Protein AF-A0A0N0GUN9-F1 (afdb_monome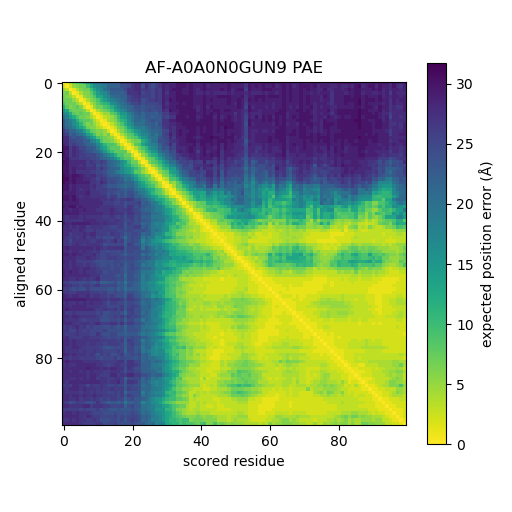r)

Structure (mmCIF, N/CA/C/O backbone):
data_AF-A0A0N0GUN9-F1
#
_entry.id   AF-A0A0N0GUN9-F1
#
loop_
_atom_site.group_PDB
_atom_site.id
_atom_site.type_symbol
_atom_site.label_atom_id
_atom_site.label_alt_id
_atom_site.label_comp_id
_atom_site.label_asym_id
_atom_site.label_entity_id
_atom_site.label_seq_id
_atom_site.pdbx_PDB_ins_code
_atom_site.Cartn_x
_atom_site.Cartn_y
_atom_site.Cartn_z
_atom_site.occupancy
_atom_site.B_iso_or_equiv
_atom_site.auth_seq_id
_atom_site.auth_comp_id
_atom_site.auth_asym_id
_atom_site.auth_atom_id
_atom_site.pdbx_PDB_model_num
ATOM 1 N N . MET A 1 1 ? -29.565 64.578 4.651 1.00 38.81 1 MET A N 1
ATOM 2 C CA . MET A 1 1 ? -28.981 63.357 4.046 1.00 38.81 1 MET A CA 1
ATOM 3 C C . MET A 1 1 ? -28.363 62.572 5.200 1.00 38.81 1 MET A C 1
ATOM 5 O O . MET A 1 1 ? -27.639 63.186 5.963 1.00 38.81 1 MET A O 1
ATOM 9 N N . ARG A 1 2 ? -28.923 61.410 5.585 1.00 40.28 2 ARG A N 1
ATOM 10 C CA . ARG A 1 2 ? -28.385 60.062 5.261 1.00 40.28 2 ARG A CA 1
ATOM 11 C C . ARG A 1 2 ? -26.899 59.943 5.673 1.00 40.28 2 ARG A C 1
ATOM 13 O O . ARG A 1 2 ? -26.120 60.706 5.135 1.00 40.28 2 ARG A O 1
ATOM 20 N N . GLN A 1 3 ? -26.416 59.060 6.549 1.00 40.88 3 GLN A N 1
ATOM 21 C CA . GLN A 1 3 ? -26.923 57.840 7.192 1.00 40.88 3 GLN A CA 1
ATOM 22 C C . GLN A 1 3 ? -26.069 57.506 8.445 1.00 40.88 3 GLN A C 1
ATOM 24 O O . GLN A 1 3 ? -24.990 58.060 8.631 1.00 40.88 3 GLN A O 1
ATOM 29 N N . LEU A 1 4 ? -26.598 56.573 9.250 1.00 41.38 4 LEU A N 1
ATOM 30 C CA . LEU A 1 4 ? -25.962 55.675 10.237 1.00 41.38 4 LEU A CA 1
ATOM 31 C C . LEU A 1 4 ? -24.600 55.104 9.756 1.00 41.38 4 LEU A C 1
ATOM 33 O O . LEU A 1 4 ? -24.350 55.101 8.557 1.00 41.38 4 LEU A O 1
ATOM 37 N N . VAL A 1 5 ? -23.673 54.631 10.606 1.00 39.78 5 VAL A N 1
ATOM 38 C CA . VAL A 1 5 ? -23.642 53.310 11.295 1.00 39.78 5 VAL A CA 1
ATOM 39 C C . VAL A 1 5 ? -22.558 53.376 12.396 1.00 39.78 5 VAL A C 1
ATOM 41 O O . VAL A 1 5 ? -21.429 53.764 12.122 1.00 39.78 5 VAL A O 1
ATOM 44 N N . ALA A 1 6 ? -22.940 53.316 13.675 1.00 42.62 6 ALA A N 1
ATOM 45 C CA . ALA A 1 6 ? -22.843 52.174 14.605 1.00 42.62 6 ALA A CA 1
ATOM 46 C C . ALA A 1 6 ? -21.421 51.625 14.861 1.00 42.62 6 ALA A C 1
ATOM 48 O O . ALA A 1 6 ? -20.756 51.096 13.976 1.00 42.62 6 ALA A O 1
ATOM 49 N N . ALA A 1 7 ? -21.002 51.743 16.124 1.00 40.94 7 ALA A N 1
ATOM 50 C CA . ALA A 1 7 ? -19.755 51.241 16.681 1.00 40.94 7 ALA A CA 1
ATOM 51 C C . ALA A 1 7 ? -19.657 49.709 16.581 1.00 40.94 7 ALA A C 1
ATOM 53 O O . ALA A 1 7 ? -20.554 48.996 17.032 1.00 40.94 7 ALA A O 1
ATOM 54 N N . SER A 1 8 ? -18.543 49.207 16.042 1.00 39.06 8 SER A N 1
ATOM 55 C CA . SER A 1 8 ? -18.182 47.792 16.137 1.00 39.06 8 SER A CA 1
ATOM 56 C C . SER A 1 8 ? -17.866 47.446 17.587 1.00 39.06 8 SER A C 1
ATOM 58 O O . SER A 1 8 ? -16.820 47.815 18.122 1.00 39.06 8 SER A O 1
ATOM 60 N N . ALA A 1 9 ? -18.797 46.739 18.220 1.00 43.03 9 ALA A N 1
ATOM 61 C CA . ALA A 1 9 ? -18.588 46.068 19.487 1.00 43.03 9 ALA A CA 1
ATOM 62 C C . ALA A 1 9 ? -17.520 44.978 19.321 1.00 43.03 9 ALA A C 1
ATOM 64 O O . ALA A 1 9 ? -17.582 44.154 18.407 1.00 43.03 9 ALA A O 1
ATOM 65 N N . ALA A 1 10 ? -16.546 44.983 20.228 1.00 41.69 10 ALA A N 1
ATOM 66 C CA . ALA A 1 10 ? -15.614 43.890 20.424 1.00 41.69 10 ALA A CA 1
ATOM 67 C C . ALA A 1 10 ? -16.399 42.605 20.728 1.00 41.69 10 ALA A C 1
ATOM 69 O O . ALA A 1 10 ? -17.100 42.516 21.736 1.00 41.69 10 ALA A O 1
ATOM 70 N N . PHE A 1 11 ? -16.285 41.611 19.851 1.00 37.38 11 PHE A N 1
ATOM 71 C CA . PHE A 1 11 ? -16.793 40.272 20.105 1.00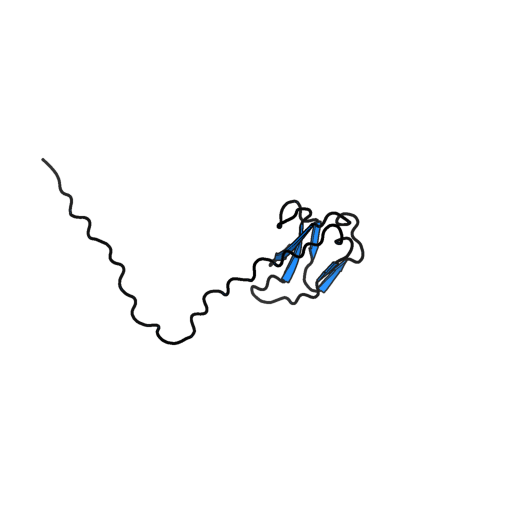 37.38 11 PHE A CA 1
ATOM 72 C C . PHE A 1 11 ? -15.797 39.563 21.028 1.00 37.38 11 PHE A C 1
ATOM 74 O O . PHE A 1 11 ? -14.834 38.945 20.582 1.00 37.38 11 PHE A O 1
ATOM 81 N N . VAL A 1 12 ? -15.991 39.734 22.335 1.00 49.56 12 VAL A N 1
ATOM 82 C CA . VAL A 1 12 ? -15.354 38.910 23.364 1.00 49.56 12 VAL A CA 1
ATOM 83 C C . VAL A 1 12 ? -16.118 37.583 23.378 1.00 49.56 12 VAL A C 1
ATOM 85 O O . VAL A 1 12 ? -17.302 37.590 23.724 1.00 49.56 12 VAL A O 1
ATOM 88 N N . PRO A 1 13 ? -15.517 36.450 22.973 1.00 47.06 13 PRO A N 1
ATOM 89 C CA . PRO A 1 13 ? -16.194 35.169 23.083 1.00 47.06 13 PRO A CA 1
ATOM 90 C C . PRO A 1 13 ? -16.438 34.855 24.567 1.00 47.06 13 PRO A C 1
ATOM 92 O O . PRO A 1 13 ? -15.569 35.125 25.404 1.00 47.06 13 PRO A O 1
ATOM 95 N N . PRO A 1 14 ? -17.614 34.311 24.921 1.00 47.75 14 PRO A N 1
ATOM 96 C CA . PRO A 1 14 ? -17.922 33.987 26.299 1.00 47.75 14 PRO A CA 1
ATOM 97 C C . PRO A 1 14 ? -16.971 32.899 26.796 1.00 47.75 14 PRO A C 1
ATOM 99 O O . PRO A 1 14 ? -16.817 31.844 26.182 1.00 47.75 14 PRO A O 1
ATOM 102 N N . LEU A 1 15 ? -16.351 33.190 27.939 1.00 44.88 15 LEU A N 1
ATOM 103 C CA . LEU A 1 15 ? -15.707 32.231 28.823 1.00 44.88 15 LEU A CA 1
ATOM 104 C C . LEU A 1 15 ? -16.654 31.045 29.049 1.00 44.88 15 LEU A C 1
ATOM 106 O O . LEU A 1 15 ? -17.608 31.136 29.822 1.00 44.88 15 LEU A O 1
ATOM 110 N N . LEU A 1 16 ? -16.375 29.928 28.379 1.00 51.25 16 LEU A N 1
ATOM 111 C CA . LEU A 1 16 ? -16.903 28.625 28.755 1.00 51.25 16 LEU A CA 1
ATOM 112 C C . LEU A 1 16 ? -16.209 28.210 30.051 1.00 51.25 16 LEU A C 1
ATOM 114 O O . LEU A 1 16 ? -15.103 27.673 30.073 1.00 51.25 16 LEU A O 1
ATOM 118 N N . ALA A 1 17 ? -16.885 28.530 31.147 1.00 45.84 17 ALA A N 1
ATOM 119 C CA . ALA A 1 17 ? -16.693 27.881 32.422 1.00 45.84 17 ALA A CA 1
ATOM 120 C C . ALA A 1 17 ? -16.924 26.366 32.272 1.00 45.84 17 ALA A C 1
ATOM 122 O O . ALA A 1 17 ? -17.933 25.942 31.715 1.00 45.84 17 ALA A O 1
ATOM 123 N N . GLY A 1 18 ? -16.021 25.568 32.846 1.00 43.34 18 GLY A N 1
ATOM 124 C CA . GLY A 1 18 ? -16.367 24.237 33.347 1.00 43.34 18 GLY A CA 1
ATOM 125 C C . GLY A 1 18 ? -16.015 23.037 32.467 1.00 43.34 18 GLY A C 1
ATOM 126 O O . GLY A 1 18 ? -16.899 22.350 31.973 1.00 43.34 18 GLY A O 1
ATOM 127 N N . CYS A 1 19 ? -14.730 22.691 32.407 1.00 35.00 19 CYS A N 1
ATOM 128 C CA . CYS A 1 19 ? -14.298 21.289 32.499 1.00 35.00 19 CYS A CA 1
ATOM 129 C C . CYS A 1 19 ? -12.906 21.226 33.148 1.00 35.00 19 CYS A C 1
ATOM 131 O O . CYS A 1 19 ? -11.911 20.839 32.544 1.00 35.00 19 CYS A O 1
ATOM 133 N N . LEU A 1 20 ? -12.833 21.656 34.414 1.00 47.38 20 LEU A N 1
ATOM 134 C CA . LEU A 1 20 ? -11.873 21.067 35.342 1.00 47.38 20 LEU A CA 1
ATOM 135 C C . LEU A 1 20 ? -12.440 19.699 35.719 1.00 47.38 20 LEU A C 1
ATOM 137 O O . LEU A 1 20 ? -13.354 19.646 36.532 1.00 47.38 20 LEU A O 1
ATOM 141 N N . LEU A 1 21 ? -11.954 18.643 35.074 1.00 45.38 21 LEU A N 1
ATOM 142 C CA . LEU A 1 21 ?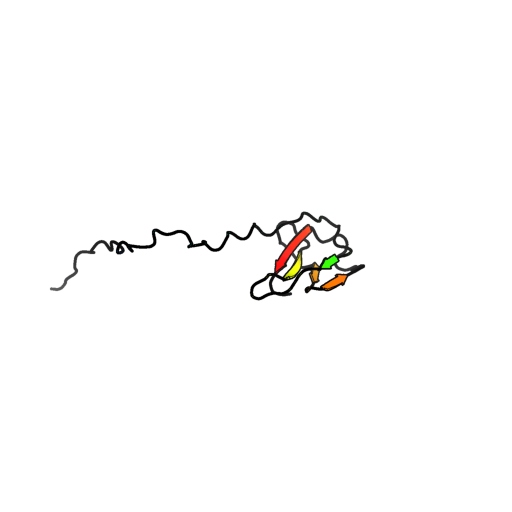 -11.783 17.270 35.569 1.00 45.38 21 LEU A CA 1
ATOM 143 C C . LEU A 1 21 ? -11.314 16.435 34.367 1.00 45.38 21 LEU A C 1
ATOM 145 O O . LEU A 1 21 ? -11.849 16.549 33.269 1.00 45.38 21 LEU A O 1
ATOM 149 N N . ALA A 1 22 ? -10.232 15.689 34.569 1.00 48.44 22 ALA A N 1
ATOM 150 C CA . ALA A 1 22 ? -9.475 14.970 33.551 1.00 48.44 22 ALA A CA 1
ATOM 151 C C . ALA A 1 22 ? -10.354 14.167 32.574 1.00 48.44 22 ALA A C 1
ATOM 153 O O . ALA A 1 22 ? -11.211 13.404 33.011 1.00 48.44 22 ALA A O 1
ATOM 154 N N . GLY A 1 23 ? -10.093 14.284 31.265 1.00 41.69 23 GLY A N 1
ATOM 155 C CA . GLY A 1 23 ? -10.660 13.342 30.295 1.00 41.69 23 GLY A CA 1
ATOM 156 C C . GLY A 1 23 ? -10.971 13.855 28.892 1.00 41.69 23 GLY A C 1
ATOM 157 O O . GLY A 1 23 ? -11.367 13.046 28.061 1.00 41.69 23 GLY A O 1
ATOM 158 N N . CYS A 1 24 ? -10.770 15.137 28.571 1.00 34.69 24 CYS A N 1
ATOM 159 C CA . CYS A 1 24 ? -10.722 15.551 27.167 1.00 34.69 24 CYS A CA 1
ATOM 160 C C . CYS A 1 24 ? -9.411 15.037 26.559 1.00 34.69 24 CYS A C 1
ATOM 162 O O . CYS A 1 24 ? -8.430 15.775 26.471 1.00 34.69 24 CYS A O 1
ATOM 164 N N . ALA A 1 25 ? -9.377 13.759 26.180 1.00 37.91 25 ALA A N 1
ATOM 165 C CA . ALA A 1 25 ? -8.419 13.286 25.202 1.00 37.91 25 ALA A CA 1
ATOM 166 C C . ALA A 1 25 ? -8.689 14.102 23.934 1.00 37.91 25 ALA A C 1
ATOM 168 O O . ALA A 1 25 ? -9.656 13.871 23.208 1.00 37.91 25 ALA A O 1
ATOM 169 N N . ALA A 1 26 ? -7.859 15.124 23.712 1.00 35.69 26 ALA A N 1
ATOM 170 C CA . ALA A 1 26 ? -7.601 15.611 22.368 1.00 35.69 26 ALA A CA 1
ATOM 171 C C . ALA A 1 26 ? -7.450 14.375 21.471 1.00 35.69 26 ALA A C 1
ATOM 173 O O . ALA A 1 26 ? -6.847 13.413 21.956 1.00 35.69 26 ALA A O 1
ATOM 174 N N . PRO A 1 27 ? -7.980 14.358 20.230 1.00 41.53 27 PRO A N 1
ATOM 175 C CA . PRO A 1 27 ? -7.710 13.248 19.328 1.00 41.53 27 PRO A CA 1
ATOM 176 C C . PRO A 1 27 ? -6.203 13.050 19.362 1.00 41.53 27 PRO A C 1
ATOM 178 O O . PRO A 1 27 ? -5.460 13.988 19.043 1.00 41.53 27 PRO A O 1
ATOM 181 N N . GLU A 1 28 ? -5.776 11.909 19.914 1.00 39.31 28 GLU A N 1
ATOM 182 C CA . GLU A 1 28 ? -4.370 11.575 20.042 1.00 39.31 28 GLU A CA 1
ATOM 183 C C . GLU A 1 28 ? -3.775 11.898 18.691 1.00 39.31 28 GLU A C 1
ATOM 185 O O . GLU A 1 28 ? -4.305 11.476 17.657 1.00 39.31 28 GLU A O 1
ATOM 190 N N . ARG A 1 29 ? -2.768 12.778 18.697 1.00 36.34 29 ARG A N 1
ATOM 191 C CA . ARG A 1 29 ? -1.984 13.053 17.506 1.00 36.34 29 ARG A CA 1
ATOM 192 C C . ARG A 1 29 ? -1.569 11.673 17.036 1.00 36.34 29 ARG A C 1
ATOM 194 O O . ARG A 1 29 ? -0.726 11.062 17.693 1.00 36.34 29 ARG A O 1
ATOM 201 N N . ARG A 1 30 ? -2.240 11.159 15.994 1.00 47.06 30 ARG A N 1
ATOM 202 C CA . ARG A 1 30 ? -1.883 9.880 15.392 1.00 47.06 30 ARG A CA 1
ATOM 203 C C . ARG A 1 30 ? -0.374 9.986 15.210 1.00 47.06 30 ARG A C 1
ATOM 205 O O . ARG A 1 30 ? 0.058 11.037 14.710 1.00 47.06 30 ARG A O 1
ATOM 212 N N . PRO A 1 31 ? 0.426 9.024 15.705 1.00 48.38 31 PRO A N 1
ATOM 213 C CA . PRO A 1 31 ? 1.840 9.027 15.376 1.00 48.38 31 PRO A CA 1
ATOM 214 C C . PRO A 1 31 ? 1.919 9.279 13.871 1.00 48.38 31 PRO A C 1
ATOM 216 O O . PRO A 1 31 ? 1.093 8.743 13.122 1.00 48.38 31 PRO A O 1
ATOM 219 N N . ALA A 1 32 ? 2.783 10.218 13.465 1.00 50.97 32 ALA A N 1
ATOM 220 C CA . ALA A 1 32 ? 3.005 10.503 12.051 1.00 50.97 32 ALA A CA 1
ATOM 221 C C . ALA A 1 32 ? 3.056 9.161 11.308 1.00 50.97 32 ALA A C 1
ATOM 223 O O . ALA A 1 32 ? 3.584 8.216 11.905 1.00 50.97 32 ALA A O 1
ATOM 224 N N . PRO A 1 33 ? 2.455 9.048 10.103 1.00 56.12 33 PRO A N 1
ATOM 225 C CA . PRO A 1 33 ? 2.423 7.781 9.380 1.00 56.12 33 PRO A CA 1
ATOM 226 C C . PRO A 1 33 ? 3.811 7.166 9.482 1.00 56.12 33 PRO A C 1
ATOM 228 O O . PRO A 1 33 ? 4.785 7.865 9.208 1.00 56.12 33 PRO A O 1
ATOM 231 N N . ASP A 1 34 ? 3.884 5.952 10.025 1.00 56.66 34 ASP A N 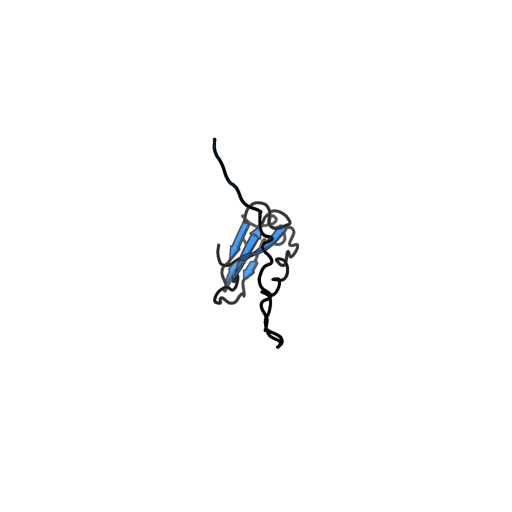1
ATOM 232 C CA . ASP A 1 34 ? 5.137 5.234 10.215 1.00 56.66 34 ASP A CA 1
ATOM 233 C C . ASP A 1 34 ? 5.747 5.050 8.830 1.00 56.66 34 ASP A C 1
ATOM 235 O O . ASP A 1 34 ? 5.381 4.150 8.082 1.00 56.66 34 ASP A O 1
ATOM 239 N N . MET A 1 35 ? 6.571 6.014 8.428 1.00 55.91 35 MET A N 1
ATOM 240 C CA . MET A 1 35 ? 7.226 6.029 7.137 1.00 55.91 35 MET A CA 1
ATOM 241 C C . MET A 1 35 ? 8.426 5.111 7.271 1.00 55.91 35 MET A C 1
ATOM 243 O O . MET A 1 35 ? 9.565 5.573 7.346 1.00 55.91 35 MET A O 1
ATOM 247 N N . GLY A 1 36 ? 8.163 3.810 7.389 1.00 57.84 36 GLY A N 1
ATOM 248 C CA . GLY A 1 36 ? 9.223 2.822 7.328 1.00 57.84 36 GLY A CA 1
ATOM 249 C C . GLY A 1 36 ? 9.923 2.983 5.984 1.00 57.84 36 GLY A C 1
ATOM 250 O O . GLY A 1 36 ? 9.307 2.766 4.940 1.00 57.84 36 GLY A O 1
ATOM 251 N N . ASP A 1 37 ? 11.179 3.436 6.015 1.00 59.25 37 ASP A N 1
ATOM 252 C CA . ASP A 1 37 ? 12.042 3.459 4.836 1.00 59.25 37 ASP A CA 1
ATOM 253 C C . ASP A 1 37 ? 12.291 2.005 4.439 1.00 59.25 37 ASP A C 1
ATOM 255 O O . ASP A 1 37 ? 12.830 1.209 5.207 1.00 59.25 37 ASP A O 1
ATOM 259 N N . MET A 1 38 ? 11.811 1.667 3.254 1.00 64.06 38 MET A N 1
ATOM 260 C CA . MET A 1 38 ? 11.687 0.305 2.741 1.00 64.06 38 MET A CA 1
ATOM 261 C C . MET A 1 38 ? 12.325 0.181 1.358 1.00 64.06 38 MET A C 1
ATOM 263 O O . MET A 1 38 ? 11.952 -0.697 0.589 1.00 64.06 38 MET A O 1
ATOM 267 N N . SER A 1 39 ? 13.251 1.100 1.054 1.00 66.38 39 SER A N 1
ATOM 268 C CA . SER A 1 39 ? 13.870 1.284 -0.258 1.00 66.38 39 SER A CA 1
ATOM 269 C C . SER A 1 39 ? 14.199 -0.049 -0.939 1.00 66.38 39 SER A C 1
ATOM 271 O O . SER A 1 39 ? 15.166 -0.711 -0.568 1.00 66.38 39 SER A O 1
ATOM 273 N N . ASN A 1 40 ? 13.405 -0.373 -1.960 1.00 67.81 40 ASN A N 1
ATOM 274 C CA . ASN A 1 40 ? 13.509 -1.520 -2.863 1.00 67.81 40 ASN A CA 1
ATOM 275 C C . ASN A 1 40 ? 13.245 -2.910 -2.256 1.00 67.81 40 ASN A C 1
ATOM 277 O O . ASN A 1 40 ? 13.436 -3.912 -2.929 1.00 67.81 40 ASN A O 1
ATOM 281 N N . GLU A 1 41 ? 12.757 -3.009 -1.024 1.00 73.56 41 GLU A N 1
ATOM 282 C CA . GLU A 1 41 ? 12.506 -4.299 -0.360 1.00 73.56 41 GLU A CA 1
ATOM 283 C C . GLU A 1 41 ? 11.008 -4.670 -0.375 1.00 73.56 41 GLU A C 1
ATOM 285 O O . GLU A 1 41 ? 10.491 -5.299 0.547 1.00 73.56 41 GLU A O 1
ATOM 290 N N . ASP A 1 42 ? 10.272 -4.250 -1.413 1.00 77.81 42 ASP A N 1
ATOM 291 C CA . ASP A 1 42 ? 8.824 -4.454 -1.548 1.00 77.81 42 ASP A CA 1
ATOM 292 C C . ASP A 1 42 ? 8.424 -5.600 -2.482 1.00 77.81 42 ASP A C 1
ATOM 294 O O . ASP A 1 42 ? 7.251 -5.745 -2.823 1.00 77.81 42 ASP A O 1
ATOM 298 N N . SER A 1 43 ? 9.373 -6.469 -2.840 1.00 80.00 43 SER A N 1
ATOM 299 C CA . SER A 1 43 ? 9.123 -7.661 -3.658 1.00 80.00 43 SER A CA 1
ATOM 300 C C . SER A 1 43 ? 8.085 -8.597 -3.036 1.00 80.00 43 SER A C 1
ATOM 302 O O . SER A 1 43 ? 7.380 -9.285 -3.768 1.00 80.00 43 SER A O 1
ATOM 304 N N . SER A 1 44 ? 7.982 -8.629 -1.703 1.00 84.00 44 SER A N 1
ATOM 305 C CA . SER A 1 44 ? 7.027 -9.444 -0.946 1.00 84.00 44 SER A CA 1
ATOM 306 C C . SER A 1 44 ? 6.460 -8.667 0.237 1.00 84.00 44 SER A C 1
ATOM 308 O O . SER A 1 44 ? 7.198 -7.930 0.887 1.00 84.00 44 SER A O 1
ATOM 310 N N . TRP A 1 45 ? 5.185 -8.874 0.560 1.00 87.31 45 TRP A N 1
ATOM 311 C CA . TRP A 1 45 ? 4.496 -8.173 1.642 1.00 87.31 45 TRP A CA 1
ATOM 312 C C . TRP A 1 45 ? 3.490 -9.068 2.357 1.00 87.31 45 TRP A C 1
ATOM 314 O O . TRP A 1 45 ? 2.844 -9.911 1.742 1.00 87.31 45 TRP A O 1
ATOM 324 N N . ALA A 1 46 ? 3.304 -8.836 3.653 1.00 87.88 46 ALA A N 1
ATOM 325 C CA . ALA A 1 46 ? 2.281 -9.498 4.450 1.00 87.88 46 ALA A CA 1
ATOM 326 C C . ALA A 1 46 ? 1.572 -8.475 5.336 1.00 87.88 46 ALA A C 1
ATOM 328 O O . ALA A 1 46 ? 2.208 -7.784 6.133 1.00 87.88 46 ALA A O 1
ATOM 329 N N . ASN A 1 47 ? 0.250 -8.378 5.206 1.00 87.88 47 ASN A N 1
ATOM 330 C CA . ASN A 1 47 ? -0.571 -7.549 6.072 1.00 87.88 47 ASN A CA 1
ATOM 331 C C . ASN A 1 47 ? -1.296 -8.430 7.096 1.00 87.88 47 ASN A C 1
ATOM 333 O O . ASN A 1 47 ? -2.373 -8.957 6.834 1.00 87.88 47 ASN A O 1
ATOM 337 N N . HIS A 1 48 ? -0.730 -8.539 8.297 1.00 86.69 48 HIS A N 1
ATOM 338 C CA . HIS A 1 48 ? -1.378 -9.187 9.445 1.00 86.69 48 HIS A CA 1
ATOM 339 C C . HIS A 1 48 ? -2.198 -8.210 10.307 1.00 86.69 48 HIS A C 1
ATOM 341 O O . HIS A 1 48 ? -2.455 -8.478 11.483 1.00 86.69 48 HIS A O 1
ATOM 347 N N . GLY A 1 49 ? -2.573 -7.056 9.750 1.00 79.62 49 GLY A N 1
ATOM 348 C CA . GLY A 1 49 ? -3.420 -6.066 10.400 1.00 79.62 49 GLY A CA 1
ATOM 349 C C . GLY A 1 49 ? -4.780 -6.638 10.801 1.00 79.62 49 GLY A C 1
ATOM 350 O O . GLY A 1 49 ? -5.219 -7.681 10.316 1.00 79.62 49 GLY A O 1
ATOM 351 N N . ILE A 1 50 ? -5.455 -5.946 11.714 1.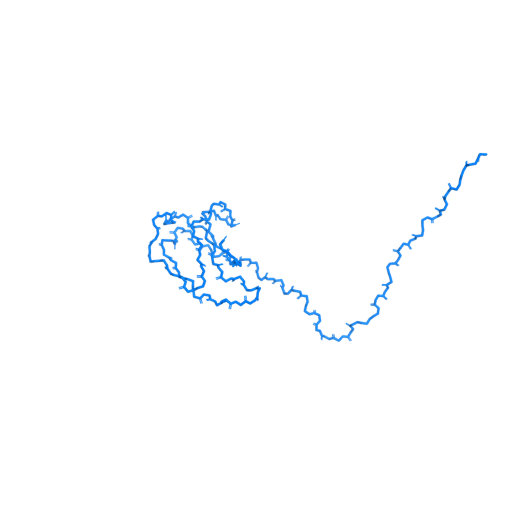00 78.81 50 ILE A N 1
ATOM 352 C CA . ILE A 1 50 ? -6.784 -6.314 12.207 1.00 78.81 50 ILE A CA 1
ATOM 353 C C . ILE A 1 50 ? -7.737 -5.178 11.849 1.00 78.81 50 ILE A C 1
ATOM 355 O O . ILE A 1 50 ? -7.516 -4.037 12.255 1.00 78.81 50 ILE A O 1
ATOM 359 N N . SER A 1 51 ? -8.805 -5.489 11.114 1.00 81.44 51 SER A N 1
ATOM 360 C CA . SER A 1 51 ? -9.854 -4.517 10.797 1.00 81.44 51 SER A CA 1
ATOM 361 C C . SER A 1 51 ? -10.636 -4.103 12.043 1.00 81.44 51 SER A C 1
ATOM 363 O O . SER A 1 51 ? -10.977 -4.928 12.894 1.00 81.44 51 SER A O 1
ATOM 365 N N . GLY A 1 52 ? -11.007 -2.827 12.107 1.00 75.44 52 GLY A N 1
ATOM 366 C CA . GLY A 1 52 ? -11.903 -2.277 13.120 1.00 75.44 52 GLY A CA 1
ATOM 367 C C . GLY A 1 52 ? -12.533 -0.962 12.652 1.00 75.44 52 GLY A C 1
ATOM 368 O O . GLY A 1 52 ? -12.054 -0.372 11.682 1.00 75.44 52 GLY A O 1
ATOM 369 N N . PRO A 1 53 ? -13.603 -0.480 13.310 1.00 77.94 53 PRO A N 1
ATOM 370 C CA . PRO A 1 53 ? -14.194 0.817 12.987 1.00 77.94 53 PRO A CA 1
ATOM 371 C C . PRO A 1 53 ? -13.139 1.925 13.093 1.00 77.94 53 PRO A C 1
ATOM 373 O O . PRO A 1 53 ? -12.482 2.046 14.125 1.00 77.94 53 PRO A O 1
ATOM 376 N N . ASP A 1 54 ? -12.969 2.702 12.020 1.00 77.94 54 ASP A N 1
ATOM 377 C CA . ASP A 1 54 ? -12.002 3.806 11.906 1.00 77.94 54 ASP A CA 1
ATOM 378 C C . ASP A 1 54 ? -10.514 3.424 12.065 1.00 77.94 54 ASP A C 1
ATOM 380 O O . ASP A 1 54 ? -9.660 4.304 12.225 1.00 77.94 54 ASP A O 1
ATOM 384 N N . VAL A 1 55 ? -10.182 2.130 11.982 1.00 83.69 55 VAL A N 1
ATOM 385 C CA . VAL A 1 55 ? -8.801 1.633 12.002 1.00 83.69 55 VAL A CA 1
ATOM 386 C C . VAL A 1 55 ? -8.268 1.591 10.569 1.00 83.69 55 VAL A C 1
ATOM 388 O O . VAL A 1 55 ? -8.838 0.881 9.744 1.00 83.69 55 VAL A O 1
ATOM 391 N N . PRO A 1 56 ? -7.187 2.325 10.244 1.00 84.12 56 PRO A N 1
ATOM 392 C CA . PRO A 1 56 ? -6.485 2.146 8.981 1.00 84.12 56 PRO A CA 1
ATOM 393 C C . PRO A 1 56 ? -5.851 0.753 8.972 1.00 84.12 56 PRO A C 1
ATOM 395 O O . PRO A 1 56 ? -4.902 0.491 9.707 1.00 84.12 56 PRO A O 1
ATOM 398 N N . ASP A 1 57 ? -6.433 -0.148 8.197 1.00 88.88 57 ASP A N 1
ATOM 399 C CA . ASP A 1 57 ? -6.149 -1.579 8.205 1.00 88.88 57 ASP A CA 1
ATOM 400 C C . ASP A 1 57 ? -5.563 -2.064 6.869 1.00 88.88 57 ASP A C 1
ATOM 402 O O . ASP A 1 57 ? -4.988 -3.147 6.794 1.00 88.88 57 ASP A O 1
ATOM 406 N N . HIS A 1 58 ? -5.627 -1.241 5.825 1.00 91.00 58 HIS A N 1
ATOM 407 C CA . HIS A 1 58 ? -4.957 -1.489 4.557 1.00 91.00 58 HIS A CA 1
ATOM 408 C C . HIS A 1 58 ? -3.561 -0.876 4.576 1.00 91.00 58 HIS A C 1
ATOM 4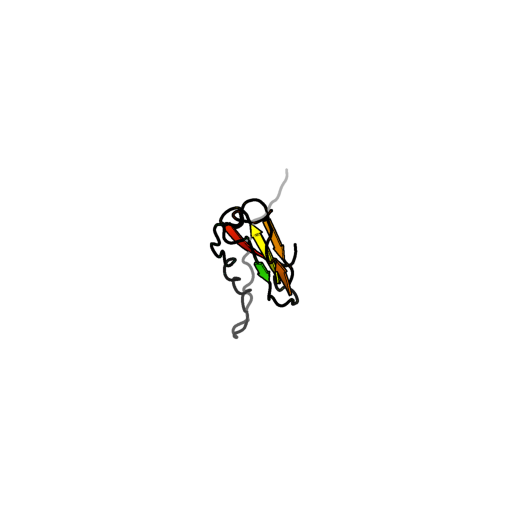10 O O . HIS A 1 58 ? -3.401 0.273 4.984 1.00 91.00 58 HIS A O 1
ATOM 416 N N . VAL A 1 59 ? -2.557 -1.587 4.072 1.00 91.69 59 VAL A N 1
ATOM 417 C CA . VAL A 1 59 ? -1.240 -0.995 3.811 1.00 91.69 59 VAL A CA 1
ATOM 418 C C . VAL A 1 59 ? -1.157 -0.551 2.357 1.00 91.69 59 VAL A C 1
ATOM 420 O O . VAL A 1 59 ? -1.529 -1.304 1.459 1.00 91.69 59 VAL A O 1
ATOM 423 N N . LYS A 1 60 ? -0.681 0.675 2.131 1.00 91.94 60 LYS A N 1
ATOM 424 C CA . LYS A 1 60 ? -0.349 1.236 0.817 1.00 91.94 60 LYS A CA 1
ATOM 425 C C . LYS A 1 60 ? 1.151 1.464 0.739 1.00 91.94 60 LYS A C 1
ATOM 427 O O . LYS A 1 60 ? 1.691 2.173 1.586 1.00 91.94 60 LYS A O 1
ATOM 432 N N . VAL A 1 61 ? 1.787 0.901 -0.279 1.00 90.38 61 VAL A N 1
ATOM 433 C CA . VAL A 1 61 ? 3.205 1.097 -0.597 1.00 90.38 61 VAL A CA 1
ATOM 434 C C . VAL A 1 61 ? 3.320 2.060 -1.767 1.00 90.38 61 VAL A C 1
ATOM 436 O O . VAL A 1 61 ? 2.614 1.904 -2.759 1.00 90.38 61 VAL A O 1
ATOM 439 N N . TYR A 1 62 ? 4.208 3.037 -1.648 1.00 89.94 62 TYR A N 1
ATOM 440 C CA . TYR A 1 62 ? 4.476 4.068 -2.642 1.00 89.94 62 TYR A CA 1
ATOM 441 C C . TYR A 1 62 ? 5.874 3.897 -3.225 1.00 89.94 62 TYR A C 1
ATOM 443 O O . TYR A 1 62 ? 6.814 3.585 -2.485 1.00 89.94 62 TYR A O 1
ATOM 451 N N . ASP A 1 63 ? 6.031 4.159 -4.524 1.00 90.00 63 ASP A N 1
ATOM 452 C CA . ASP A 1 63 ? 7.349 4.114 -5.163 1.00 90.00 63 ASP A CA 1
ATOM 453 C C . ASP A 1 63 ? 8.272 5.279 -4.766 1.00 90.00 63 ASP A C 1
ATOM 455 O O . ASP A 1 63 ? 9.497 5.152 -4.774 1.00 90.00 63 ASP A O 1
ATOM 459 N N . GLY A 1 64 ? 7.705 6.409 -4.349 1.00 85.69 64 GLY A N 1
ATOM 460 C CA . GLY A 1 64 ? 8.442 7.558 -3.842 1.00 85.69 64 GLY A CA 1
ATOM 461 C C . GLY A 1 64 ? 8.647 7.536 -2.329 1.00 85.69 64 GLY A C 1
ATOM 462 O O . GLY A 1 64 ? 7.953 6.866 -1.558 1.00 85.69 64 GLY A O 1
ATOM 463 N N . ARG A 1 65 ? 9.628 8.320 -1.876 1.00 85.31 65 ARG A N 1
ATOM 464 C CA . ARG A 1 65 ? 9.799 8.640 -0.453 1.00 85.31 65 ARG A CA 1
ATOM 465 C C . ARG A 1 65 ? 8.656 9.538 0.017 1.00 85.31 65 ARG A C 1
ATOM 467 O O . ARG A 1 65 ? 8.048 10.252 -0.775 1.00 85.31 65 ARG A O 1
ATOM 474 N N . GLU A 1 66 ? 8.403 9.530 1.320 1.00 86.69 66 GLU A N 1
ATOM 475 C CA . GLU A 1 66 ? 7.436 10.428 1.960 1.00 86.69 66 GLU A CA 1
ATOM 476 C C . GLU A 1 66 ? 5.991 10.318 1.430 1.00 86.69 66 GLU A C 1
ATOM 478 O O . GLU A 1 66 ? 5.273 11.315 1.368 1.00 86.69 66 GLU A O 1
ATOM 483 N N . LEU A 1 67 ? 5.547 9.109 1.065 1.00 88.38 67 LEU A N 1
ATOM 484 C CA . LEU A 1 67 ? 4.209 8.818 0.521 1.00 88.38 67 LEU A CA 1
ATOM 485 C C . LEU A 1 67 ? 3.916 9.517 -0.817 1.00 88.38 67 LEU A C 1
ATOM 487 O O . LEU A 1 67 ? 2.771 9.870 -1.110 1.00 88.38 67 LEU A O 1
ATOM 491 N N . GLN A 1 68 ? 4.955 9.757 -1.614 1.00 88.44 68 GLN A N 1
ATOM 492 C CA . GLN A 1 68 ? 4.847 10.368 -2.937 1.00 88.44 68 GLN A CA 1
ATOM 493 C C . GLN A 1 68 ? 4.899 9.312 -4.042 1.00 88.44 68 GLN A C 1
ATOM 495 O O . GLN A 1 68 ? 5.407 8.216 -3.836 1.00 88.44 68 GLN A O 1
ATOM 500 N N . GLY A 1 69 ? 4.430 9.680 -5.234 1.00 90.19 69 GLY A N 1
ATOM 501 C CA . GLY A 1 69 ? 4.465 8.806 -6.404 1.00 90.19 69 GLY A CA 1
ATOM 502 C C . GLY A 1 69 ? 3.295 7.826 -6.473 1.00 90.19 69 GLY A C 1
ATOM 503 O O . GLY A 1 69 ? 2.240 8.057 -5.873 1.00 90.19 69 GLY A O 1
ATOM 504 N N . ASP A 1 70 ? 3.470 6.770 -7.263 1.00 92.31 70 ASP A N 1
ATOM 505 C CA . ASP A 1 70 ? 2.426 5.786 -7.536 1.00 92.31 70 ASP A CA 1
ATOM 506 C C . ASP A 1 70 ? 2.358 4.736 -6.422 1.00 92.31 70 ASP A C 1
ATOM 508 O O . ASP A 1 70 ? 3.371 4.337 -5.845 1.00 92.31 70 ASP A O 1
ATOM 512 N N . VAL A 1 71 ? 1.144 4.251 -6.140 1.00 92.62 71 VAL A N 1
ATOM 513 C CA . VAL A 1 71 ? 0.948 3.117 -5.229 1.00 92.62 71 VAL A CA 1
ATOM 514 C C . VAL A 1 71 ? 1.334 1.833 -5.961 1.00 92.62 71 VAL A C 1
ATOM 516 O O . VAL A 1 71 ? 0.677 1.458 -6.933 1.00 92.62 71 VAL A O 1
ATOM 519 N N . THR A 1 72 ? 2.384 1.159 -5.498 1.00 91.94 72 THR A N 1
ATOM 520 C CA . THR A 1 72 ? 2.875 -0.097 -6.086 1.00 91.94 72 THR A CA 1
ATOM 521 C C . THR A 1 72 ? 2.126 -1.304 -5.541 1.00 91.94 72 THR A C 1
ATOM 523 O O . THR A 1 72 ? 1.795 -2.212 -6.300 1.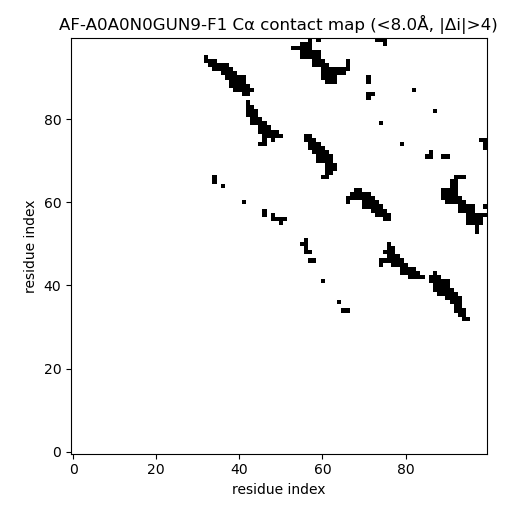00 91.94 72 THR A O 1
ATOM 526 N N . LEU A 1 73 ? 1.796 -1.291 -4.246 1.00 91.19 73 LEU A N 1
ATOM 527 C CA . LEU A 1 73 ? 1.015 -2.328 -3.576 1.00 91.19 73 LEU A CA 1
ATOM 528 C C . LEU A 1 73 ? -0.057 -1.713 -2.690 1.00 91.19 73 LEU A C 1
ATOM 530 O O . LEU A 1 73 ? 0.164 -0.710 -2.008 1.00 91.19 73 LEU A O 1
ATOM 534 N N . CYS A 1 74 ? -1.211 -2.372 -2.647 1.00 93.56 74 CYS A N 1
ATOM 535 C CA . CYS A 1 74 ? -2.207 -2.122 -1.624 1.00 93.56 74 CYS A CA 1
ATOM 536 C C . CYS A 1 74 ? -2.813 -3.435 -1.134 1.00 93.56 74 CYS A C 1
ATOM 538 O O . CYS A 1 74 ? -3.344 -4.203 -1.936 1.00 93.56 74 CYS A O 1
ATOM 540 N N . LEU A 1 75 ? -2.718 -3.692 0.171 1.00 92.56 75 LEU A N 1
ATOM 541 C CA . LEU A 1 75 ? -3.125 -4.959 0.777 1.00 92.56 75 LEU A CA 1
ATOM 542 C C . LEU A 1 75 ? -4.109 -4.729 1.917 1.00 92.56 75 LEU A C 1
ATOM 544 O O . LEU A 1 75 ? -3.810 -4.001 2.864 1.00 92.56 75 LEU A O 1
ATOM 548 N N . ALA A 1 76 ? -5.249 -5.407 1.852 1.00 91.62 76 ALA A N 1
ATOM 549 C CA . ALA A 1 76 ? -6.205 -5.524 2.942 1.00 91.62 76 ALA A CA 1
ATOM 550 C C . ALA A 1 76 ? -5.680 -6.446 4.062 1.00 91.62 76 ALA A C 1
ATOM 552 O O . ALA A 1 76 ? -4.766 -7.247 3.834 1.00 91.62 76 ALA A O 1
ATOM 553 N N . PRO A 1 77 ? -6.267 -6.375 5.267 1.00 90.44 77 PRO A N 1
ATOM 554 C CA . PRO A 1 77 ? -5.966 -7.294 6.360 1.00 90.44 77 PRO A CA 1
ATOM 555 C C . PRO A 1 77 ? -6.055 -8.764 5.962 1.00 90.44 77 PRO A C 1
ATOM 557 O O . PRO A 1 77 ? -7.032 -9.209 5.361 1.00 90.44 77 PRO A O 1
ATOM 560 N N . GLY A 1 78 ? -5.031 -9.527 6.332 1.00 89.38 78 GLY A N 1
ATOM 561 C CA . GLY A 1 78 ? -4.899 -10.949 6.028 1.00 89.38 78 GLY A CA 1
ATOM 562 C C . GLY A 1 78 ? -4.395 -11.256 4.618 1.00 89.38 78 GLY A C 1
ATOM 563 O O . GLY A 1 78 ? -4.284 -12.433 4.277 1.00 89.38 78 GLY A O 1
ATOM 564 N N . GLN A 1 79 ? -4.104 -10.248 3.789 1.00 92.50 79 GLN A N 1
ATOM 565 C CA . GLN A 1 79 ? -3.502 -10.473 2.478 1.00 92.50 79 GLN A CA 1
ATOM 566 C C . GLN A 1 79 ? -1.981 -10.552 2.562 1.00 92.50 79 GLN A C 1
ATOM 568 O O . GLN A 1 79 ? -1.323 -9.769 3.247 1.00 92.50 79 GLN A O 1
ATOM 573 N N . GLU A 1 80 ? -1.434 -11.478 1.784 1.00 91.12 80 GLU A N 1
ATOM 574 C CA . GLU A 1 80 ? -0.004 -11.695 1.637 1.00 91.12 80 GLU A CA 1
ATOM 575 C C . GLU A 1 80 ? 0.333 -11.844 0.155 1.00 91.12 80 GLU A C 1
ATOM 577 O O . GLU A 1 80 ? -0.415 -12.443 -0.623 1.00 91.12 80 GLU A O 1
ATOM 582 N N . VAL A 1 81 ? 1.479 -11.301 -0.226 1.00 90.06 81 VAL A N 1
ATOM 583 C CA . VAL A 1 81 ? 2.055 -11.364 -1.560 1.00 90.06 81 VAL A CA 1
ATOM 584 C C . VAL A 1 81 ? 3.469 -11.896 -1.409 1.00 90.06 81 VAL A C 1
ATOM 586 O O . VAL A 1 81 ? 4.334 -11.239 -0.838 1.00 90.06 81 VAL A O 1
ATOM 589 N N . GLY A 1 82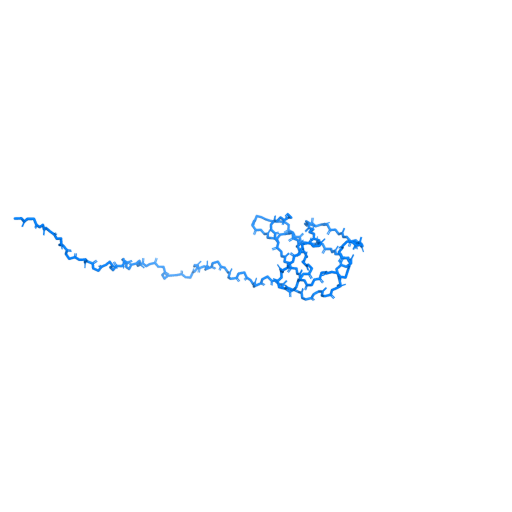 ? 3.705 -13.105 -1.917 1.00 86.12 82 GLY A N 1
ATOM 590 C CA . GLY A 1 82 ? 5.028 -13.731 -1.861 1.00 86.12 82 GLY A CA 1
ATOM 591 C C . GLY A 1 82 ? 6.018 -13.160 -2.880 1.00 86.12 82 GLY A C 1
ATOM 592 O O . GLY A 1 82 ? 7.213 -13.145 -2.611 1.00 86.12 82 GLY A O 1
ATOM 593 N N . TYR A 1 83 ? 5.529 -12.712 -4.041 1.00 85.81 83 TYR A N 1
ATOM 594 C CA . TYR A 1 83 ? 6.315 -12.004 -5.051 1.00 85.81 83 TYR A CA 1
ATOM 595 C C . TYR A 1 83 ? 5.402 -11.195 -5.984 1.00 85.81 83 TYR A C 1
ATOM 597 O O . TYR A 1 83 ? 4.490 -11.776 -6.577 1.00 85.81 83 TYR A O 1
ATOM 605 N N . ASP A 1 84 ? 5.664 -9.897 -6.157 1.00 87.12 84 ASP A N 1
ATOM 606 C CA . ASP A 1 84 ? 5.016 -9.056 -7.174 1.00 87.12 84 ASP A CA 1
ATOM 607 C C . ASP A 1 84 ? 6.061 -8.354 -8.050 1.00 87.12 84 ASP A C 1
ATOM 609 O O . ASP A 1 84 ? 6.828 -7.509 -7.593 1.00 87.12 84 ASP A O 1
ATOM 613 N N . SER A 1 85 ? 6.090 -8.697 -9.340 1.00 85.12 85 SER A N 1
ATOM 614 C CA . SER A 1 85 ? 7.055 -8.134 -10.292 1.00 85.12 85 SER A CA 1
ATOM 615 C C . SER A 1 85 ? 6.812 -6.660 -10.632 1.00 85.12 85 SER A C 1
ATOM 617 O O . SER A 1 85 ? 7.711 -6.002 -11.143 1.00 85.12 85 SER A O 1
ATOM 619 N N . GLY A 1 86 ? 5.588 -6.162 -10.441 1.00 84.19 86 GLY A N 1
ATOM 620 C CA . GLY A 1 86 ? 5.215 -4.771 -10.697 1.00 84.19 86 GLY A CA 1
ATOM 621 C C . GLY A 1 86 ? 5.581 -3.832 -9.549 1.00 84.19 86 GLY A C 1
ATOM 622 O O . GLY A 1 86 ? 5.756 -2.635 -9.796 1.00 84.19 86 GLY A O 1
ATOM 623 N N . ALA A 1 87 ? 5.719 -4.380 -8.341 1.00 85.50 87 ALA A N 1
ATOM 624 C CA . ALA A 1 87 ? 6.172 -3.682 -7.147 1.00 85.50 87 ALA A CA 1
ATOM 625 C C . ALA A 1 87 ? 7.673 -3.839 -6.878 1.00 85.50 87 ALA A C 1
ATOM 627 O O . ALA A 1 87 ? 8.298 -2.883 -6.455 1.00 85.50 87 ALA A O 1
ATOM 628 N N . ASN A 1 88 ? 8.263 -4.995 -7.192 1.00 84.12 88 ASN A N 1
ATOM 629 C CA . ASN A 1 88 ? 9.663 -5.324 -6.916 1.00 84.12 88 ASN A CA 1
ATOM 630 C C . ASN A 1 88 ? 10.658 -4.175 -7.190 1.00 84.12 88 ASN A C 1
ATOM 632 O O . ASN A 1 88 ? 10.779 -3.717 -8.329 1.00 84.12 88 ASN A O 1
ATOM 636 N N . ASP A 1 89 ? 11.434 -3.812 -6.167 1.00 85.69 89 ASP A N 1
ATOM 637 C CA . ASP A 1 89 ? 12.462 -2.764 -6.182 1.00 85.69 89 ASP A CA 1
ATOM 638 C C . ASP A 1 89 ? 11.939 -1.345 -6.464 1.00 85.69 89 ASP A C 1
ATOM 640 O O . ASP A 1 89 ? 12.683 -0.491 -6.956 1.00 85.69 89 ASP A O 1
ATOM 644 N N . ARG A 1 90 ? 10.657 -1.074 -6.205 1.00 85.88 90 ARG A N 1
ATOM 645 C CA . ARG A 1 90 ? 10.076 0.255 -6.445 1.00 85.88 90 ARG A CA 1
ATOM 646 C C . ARG A 1 90 ? 9.704 0.957 -5.160 1.00 85.88 90 ARG A C 1
ATOM 648 O O . ARG A 1 90 ? 9.850 2.172 -5.084 1.00 85.88 90 ARG A O 1
ATOM 655 N N . GLY A 1 91 ? 9.208 0.219 -4.178 1.00 85.62 91 GLY A N 1
ATOM 656 C CA . GLY A 1 91 ? 8.686 0.764 -2.939 1.00 85.62 91 GLY A CA 1
ATOM 657 C C . GLY A 1 91 ? 9.751 1.505 -2.140 1.00 85.62 91 GLY A C 1
ATOM 658 O O . GLY A 1 91 ? 10.828 0.985 -1.860 1.00 85.62 91 GLY A O 1
ATOM 659 N N . SER A 1 92 ? 9.425 2.730 -1.739 1.00 86.50 92 SER A N 1
ATOM 660 C CA . SER A 1 92 ? 10.303 3.593 -0.942 1.00 86.50 92 SER A CA 1
ATOM 661 C C . SER A 1 92 ? 9.655 4.053 0.363 1.00 86.50 92 SER A C 1
ATOM 663 O O . SER A 1 92 ? 10.360 4.444 1.294 1.00 86.50 92 SER A O 1
ATOM 665 N N . SER A 1 93 ? 8.324 4.025 0.460 1.00 87.00 93 SER A N 1
ATOM 666 C CA . SER A 1 93 ? 7.599 4.347 1.692 1.00 87.00 93 SER A CA 1
ATOM 667 C C . SER A 1 93 ? 6.234 3.664 1.742 1.00 87.00 93 SER A C 1
ATOM 669 O O . SER A 1 93 ? 5.696 3.265 0.711 1.00 87.00 93 SER A O 1
ATOM 671 N N . HIS A 1 94 ? 5.652 3.540 2.935 1.00 88.94 94 HIS A N 1
ATOM 672 C CA . HIS A 1 94 ? 4.312 2.984 3.102 1.00 88.94 94 HIS A CA 1
ATOM 673 C C . HIS A 1 94 ? 3.486 3.741 4.139 1.00 88.94 94 HIS A C 1
ATOM 675 O O . HIS A 1 94 ? 4.007 4.477 4.977 1.00 88.94 94 HIS A O 1
ATOM 681 N N . THR A 1 95 ? 2.170 3.549 4.085 1.00 90.50 95 THR A N 1
ATOM 682 C CA . THR A 1 95 ? 1.243 4.050 5.097 1.00 90.50 95 THR A CA 1
ATOM 683 C C . THR A 1 95 ? 0.075 3.102 5.313 1.00 90.50 95 THR A C 1
ATOM 685 O O . THR A 1 95 ? -0.234 2.267 4.463 1.00 90.50 95 THR A O 1
ATOM 688 N N . TRP A 1 96 ? -0.610 3.286 6.436 1.00 90.31 96 TRP A N 1
ATOM 689 C CA . TRP A 1 96 ? -1.852 2.598 6.747 1.00 90.31 96 TRP A CA 1
ATOM 690 C C . TRP A 1 96 ? -3.050 3.467 6.352 1.00 90.31 96 TRP A C 1
ATOM 692 O O . TRP A 1 96 ? -3.121 4.653 6.683 1.00 90.31 96 TRP A O 1
ATOM 702 N N . SER A 1 97 ? -4.006 2.879 5.640 1.00 89.06 97 SER A N 1
ATOM 703 C CA . SER A 1 97 ? -5.202 3.524 5.103 1.00 89.06 97 SER A CA 1
ATOM 704 C C . SER A 1 97 ? -6.451 2.706 5.419 1.00 89.06 97 SER A C 1
ATOM 706 O O . SER A 1 97 ? -6.376 1.530 5.748 1.00 89.06 97 SER A O 1
ATOM 708 N N . VAL A 1 98 ? -7.619 3.333 5.317 1.00 86.56 98 VAL A N 1
ATOM 709 C CA . VAL A 1 98 ? -8.917 2.659 5.499 1.00 86.56 98 VAL A CA 1
ATOM 710 C C . VAL A 1 98 ? -9.378 1.918 4.240 1.00 86.56 98 VAL A C 1
ATOM 712 O O . VAL A 1 98 ? -10.378 1.209 4.274 1.00 86.56 98 VAL A O 1
ATOM 715 N N . SER A 1 99 ? -8.687 2.108 3.112 1.00 86.50 99 SER A N 1
ATOM 716 C CA . SER A 1 99 ? -8.977 1.408 1.865 1.00 86.50 99 SER A CA 1
ATOM 717 C C . SER A 1 99 ? -7.777 1.396 0.925 1.00 86.50 99 SER A C 1
ATOM 719 O O . SER A 1 99 ? -6.890 2.256 1.012 1.00 86.50 99 SER A O 1
ATOM 721 N N . CYS A 1 100 ? -7.825 0.471 -0.033 1.00 86.56 100 CYS A N 1
ATOM 722 C CA . CYS A 1 100 ? -7.253 0.653 -1.362 1.00 86.56 100 CYS A CA 1
ATOM 723 C C . CYS A 1 100 ? -8.162 1.603 -2.155 1.00 86.56 100 CYS A C 1
ATOM 725 O O . CYS A 1 100 ? -7.660 2.704 -2.460 1.00 86.56 100 CYS A O 1
#

Organism: NCBI:txid66876

Radius of gyration: 24.36 Å; Cα contacts (8 Å, |Δi|>4): 178; chains: 1; bounding box: 43×77×46 Å

Foldseek 3Di:
DDDDDDDDDPPDDDPPDDDPDDDPPDPPPPPDFPFPFCQQVVQWDFQQFDDDVVWLRKKWFALDGPNDHDTQDIDGHGDIDGGDPSNGRRGGTMGG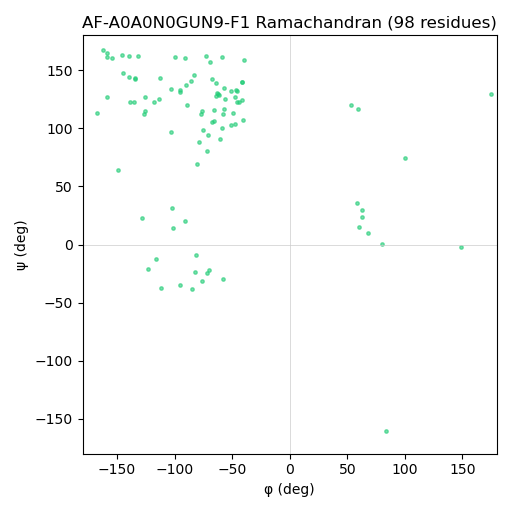HNGD

Nearest PDB structures (foldseek):
  2wno-assembly1_A  TM=5.381E-01  e=7.989E-01  Homo sapiens
  7f57-assembly1_E  TM=4.887E-01  e=1.601E+00  Rattus norvegicus
  6gh8-assembly2_C  TM=5.236E-01  e=4.132E+00  Homo sapiens
  2qqo-assembly3_B  TM=5.518E-01  e=6.038E+00  Homo sapiens
  4gza-assembly1_H-2  TM=4.523E-01  e=4.132E+00  Mus musculus

Solvent-accessible surface area (backbone atoms only — not comparable to full-atom values): 6253 Å² total; per-residue (Å²): 131,89,80,88,82,82,83,84,74,80,84,72,78,79,82,80,78,84,79,92,66,93,75,83,72,62,81,70,77,68,74,71,70,69,62,54,78,37,75,41,67,40,32,44,52,73,32,84,47,69,80,52,91,95,41,54,26,15,44,39,28,12,42,23,61,91,73,31,78,55,74,54,44,67,36,51,53,71,38,70,40,87,70,40,86,86,21,42,60,39,22,22,12,36,40,68,28,80,61,126

Secondary structure (DSSP, 8-state):
--------------------SS----------------TT--SSEE------TT---EEEEESSGGG-S-EEEEE-TT-EES--TTTTTT--EEEEES--

Sequence (100 aa):
MRQLVAASAAFVPPLLAGCLLAGCAAPERRPAPDMGDMSNEDSSWANHGISGPDVPDHVKVYDGRELQGDVTLCLAPGQEVGYDSGANDRGSSHTWSVSC

pLDDT: mean 70.58, std 20.9, range [34.69, 93.56]

Mean predicted aligned error: 15.05 Å